Protein AF-A0AA36DK07-F1 (afdb_monomer_lite)

InterPro domains:
  IPR001781 Zinc finger, LIM-type [PF00412] (5-47)
  IPR001781 Zinc finger, LIM-type [PS00478] (5-41)
  IPR001781 Zinc finger, LIM-type [SM00132] (4-52)

Radius of gyration: 10.92 Å; chains: 1; bounding box: 26×26×24 Å

pLDDT: mean 74.52, std 11.62, range [42.94, 88.94]

Sequence (57 aa):
MKEPCFRCKRPTYFNDKVGPLKDGSLFHKGCFKCWICGTRLSLKTYHNNRNDTQDLE

Organism: NCBI:txid96644

Secondary structure (DSSP, 8-state):
-PPBPTTT-SBPPTTTEE---TTS--EETTT-B-TTT-PBP-TTT----TT-GGGG-

Structure (mmCIF, N/CA/C/O backbone):
data_AF-A0AA36DK07-F1
#
_entry.id   AF-A0AA36DK07-F1
#
loop_
_atom_site.group_PDB
_atom_site.id
_atom_site.type_symbol
_atom_site.l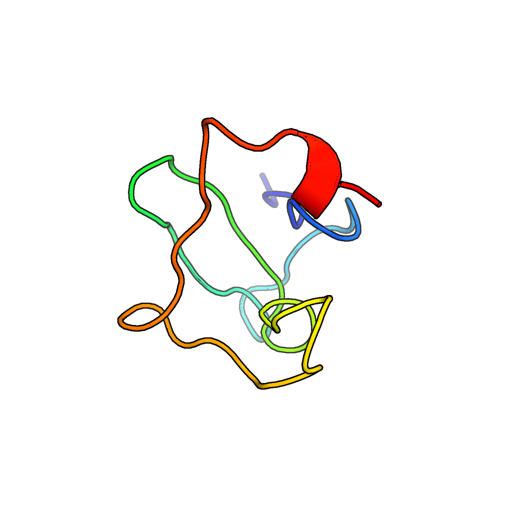abel_atom_id
_atom_site.label_alt_id
_atom_site.label_comp_id
_atom_site.label_asym_id
_atom_site.label_entity_id
_atom_site.label_seq_id
_atom_site.pdbx_PDB_ins_code
_atom_site.Cartn_x
_atom_site.Cartn_y
_atom_site.Cartn_z
_atom_site.occupancy
_atom_site.B_iso_or_equiv
_atom_site.auth_seq_id
_atom_site.auth_comp_id
_atom_site.auth_asym_id
_atom_site.auth_atom_id
_atom_site.pdbx_PDB_model_num
ATOM 1 N N . MET A 1 1 ? -1.550 13.511 11.947 1.00 51.09 1 MET A N 1
ATOM 2 C CA . MET A 1 1 ? -1.159 13.456 10.521 1.00 51.09 1 MET A CA 1
ATOM 3 C C . MET A 1 1 ? -1.684 12.148 9.947 1.00 51.09 1 MET A C 1
ATOM 5 O O . MET A 1 1 ? -1.487 11.124 10.585 1.00 51.09 1 MET A O 1
ATOM 9 N N . LYS A 1 2 ? -2.448 12.173 8.848 1.00 61.97 2 LYS A N 1
ATOM 10 C CA . LYS A 1 2 ? -2.957 10.943 8.219 1.00 61.97 2 LYS A CA 1
ATOM 11 C C . LYS A 1 2 ? -1.933 10.470 7.205 1.00 61.97 2 LYS A C 1
ATOM 13 O O . LYS A 1 2 ? -1.636 11.202 6.267 1.00 61.97 2 LYS A O 1
ATOM 18 N N . GLU A 1 3 ? -1.408 9.274 7.399 1.00 75.12 3 GLU A N 1
ATOM 19 C CA . GLU A 1 3 ? -0.449 8.715 6.461 1.00 75.12 3 GLU A CA 1
ATOM 20 C C . GLU A 1 3 ? -1.172 8.279 5.171 1.00 75.12 3 GLU A C 1
ATOM 22 O O . GLU A 1 3 ? -2.215 7.603 5.222 1.00 75.12 3 GLU A O 1
ATOM 27 N N . PRO A 1 4 ? -0.683 8.715 4.000 1.00 83.88 4 PRO A N 1
ATOM 28 C CA . PRO A 1 4 ? -1.277 8.355 2.726 1.00 83.88 4 PRO A CA 1
ATOM 29 C C . PRO A 1 4 ? -0.972 6.896 2.383 1.00 83.88 4 PRO A C 1
ATOM 31 O O . PRO A 1 4 ? 0.086 6.361 2.705 1.00 83.88 4 PRO A O 1
ATOM 34 N N . CYS A 1 5 ? -1.908 6.248 1.695 1.00 86.50 5 CYS A N 1
ATOM 35 C CA . CYS A 1 5 ? -1.694 4.916 1.163 1.00 86.50 5 CYS A CA 1
ATOM 36 C C . CYS A 1 5 ? -0.598 4.965 0.103 1.00 86.50 5 CYS A C 1
ATOM 38 O O . CYS A 1 5 ? -0.678 5.753 -0.836 1.00 86.50 5 CYS A O 1
ATOM 40 N N . PHE A 1 6 ? 0.378 4.073 0.204 1.00 80.88 6 PHE A N 1
ATOM 41 C CA . PHE A 1 6 ? 1.499 4.028 -0.727 1.00 80.88 6 PHE A CA 1
ATOM 42 C C . PHE A 1 6 ? 1.067 3.695 -2.167 1.00 80.88 6 PHE A C 1
ATOM 44 O O . PHE A 1 6 ? 1.680 4.174 -3.114 1.00 80.88 6 PHE A O 1
ATOM 51 N N . ARG A 1 7 ? -0.036 2.946 -2.341 1.00 80.75 7 ARG A N 1
ATOM 52 C CA . ARG A 1 7 ? -0.580 2.573 -3.659 1.00 80.75 7 ARG A CA 1
ATOM 53 C C . ARG A 1 7 ? -1.383 3.696 -4.316 1.00 80.75 7 ARG A C 1
ATOM 55 O O . ARG A 1 7 ? -1.084 4.095 -5.429 1.00 80.75 7 ARG A O 1
ATOM 62 N N . CYS A 1 8 ? -2.433 4.188 -3.656 1.00 85.38 8 CYS A N 1
ATOM 63 C CA . CYS A 1 8 ? -3.363 5.149 -4.265 1.00 85.38 8 CYS A CA 1
ATOM 64 C C . CYS A 1 8 ? -3.081 6.608 -3.879 1.00 85.38 8 CYS A C 1
ATOM 66 O O . CYS A 1 8 ? -3.820 7.502 -4.288 1.00 85.38 8 CYS A O 1
ATOM 68 N N . LYS A 1 9 ? -2.061 6.850 -3.043 1.00 83.50 9 LYS A N 1
ATOM 69 C CA . LYS A 1 9 ? -1.664 8.162 -2.500 1.00 83.50 9 LYS A CA 1
ATOM 70 C C . LYS A 1 9 ? -2.787 8.918 -1.775 1.00 83.50 9 LYS A C 1
ATOM 72 O O . LYS A 1 9 ? -2.638 10.095 -1.460 1.00 83.50 9 LYS A O 1
ATOM 77 N N . ARG A 1 10 ? -3.903 8.250 -1.456 1.00 85.81 10 ARG A N 1
ATOM 78 C CA . ARG A 1 10 ? -5.028 8.827 -0.705 1.00 85.81 10 ARG A CA 1
ATOM 79 C C . ARG A 1 10 ? -4.845 8.641 0.798 1.00 85.81 10 ARG A C 1
ATOM 81 O O . ARG A 1 10 ? -4.280 7.628 1.208 1.00 85.81 10 ARG A O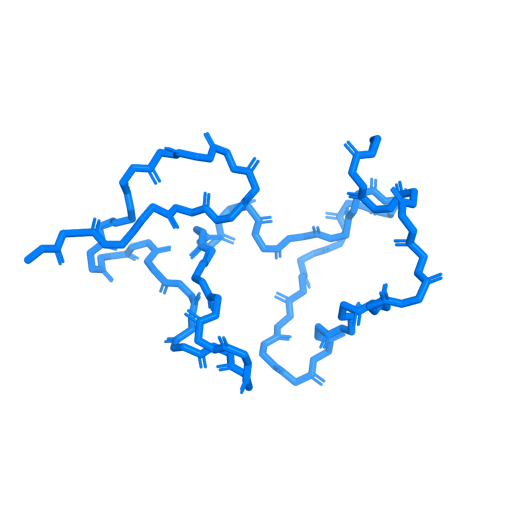 1
ATOM 88 N N . PRO A 1 11 ? -5.357 9.559 1.634 1.00 85.38 11 PRO A N 1
ATOM 89 C CA . PRO A 1 11 ? -5.271 9.421 3.084 1.00 85.38 11 PRO A CA 1
ATOM 90 C C . PRO A 1 11 ? -5.905 8.104 3.549 1.00 85.38 11 PRO A C 1
ATOM 92 O O . PRO A 1 11 ? -7.049 7.790 3.205 1.00 85.38 11 PRO A O 1
ATOM 95 N N . THR A 1 12 ? -5.162 7.317 4.329 1.00 83.38 12 THR A N 1
ATOM 96 C CA . THR A 1 12 ? -5.732 6.148 5.004 1.00 83.38 12 THR A CA 1
ATOM 97 C C . THR A 1 12 ? -6.524 6.606 6.223 1.00 83.38 12 THR A C 1
ATOM 99 O O . THR A 1 12 ? -6.082 7.444 7.012 1.00 83.38 12 THR A O 1
ATOM 102 N N . TYR A 1 13 ? -7.747 6.099 6.349 1.00 82.38 13 TYR A N 1
ATOM 103 C CA . TYR A 1 13 ? -8.548 6.255 7.558 1.00 82.38 13 TYR A CA 1
ATOM 104 C C . TYR A 1 13 ? -8.293 5.057 8.462 1.00 82.38 13 TYR A C 1
ATOM 106 O O . TYR A 1 13 ? -7.953 3.983 7.976 1.00 82.38 13 TYR A O 1
ATOM 114 N N . PHE A 1 14 ? -8.491 5.223 9.770 1.00 72.12 14 PHE A N 1
ATOM 115 C CA . PHE A 1 14 ? -8.257 4.153 10.742 1.00 72.12 14 PHE A CA 1
ATOM 116 C C . PHE A 1 14 ? -9.023 2.861 10.402 1.00 72.12 14 PHE A C 1
ATOM 118 O O . PHE A 1 14 ? -8.479 1.777 10.563 1.00 72.12 14 PHE A O 1
ATOM 125 N N . ASN A 1 15 ? -10.233 2.985 9.844 1.00 80.31 15 ASN A N 1
ATOM 126 C CA . ASN A 1 15 ? -11.057 1.848 9.414 1.00 80.31 15 ASN A CA 1
ATOM 127 C C . ASN A 1 15 ? -10.468 1.041 8.248 1.00 80.31 15 ASN A C 1
ATOM 129 O O . ASN A 1 15 ? -10.708 -0.161 8.150 1.00 80.31 15 ASN A O 1
ATOM 133 N N . ASP A 1 16 ? -9.676 1.678 7.386 1.00 82.25 16 ASP A N 1
ATOM 134 C CA . ASP A 1 16 ? -9.159 1.067 6.163 1.00 82.25 16 ASP A CA 1
ATOM 135 C C . ASP A 1 16 ? -7.639 0.945 6.155 1.00 82.25 16 ASP A C 1
ATOM 137 O O . ASP A 1 16 ? -7.092 0.452 5.177 1.00 82.25 16 ASP A O 1
ATOM 141 N N . LYS A 1 17 ? -6.931 1.367 7.207 1.00 84.50 17 LYS A N 1
ATOM 142 C CA . LYS A 1 17 ? -5.467 1.311 7.251 1.00 84.50 17 LYS A CA 1
ATOM 143 C C . LYS A 1 17 ? -4.973 -0.131 7.441 1.00 84.50 17 LYS A C 1
ATOM 145 O O . LYS A 1 17 ? -5.439 -0.862 8.311 1.00 84.50 17 LYS A O 1
ATOM 150 N N . VAL A 1 18 ? -3.967 -0.507 6.661 1.00 83.25 18 VAL A N 1
ATOM 151 C CA . VAL A 1 18 ? -3.207 -1.755 6.754 1.00 83.25 18 VAL A CA 1
ATOM 152 C C . VAL A 1 18 ? -1.736 -1.405 6.914 1.00 83.25 18 VAL A C 1
ATOM 154 O O . VAL A 1 18 ? -1.149 -0.756 6.049 1.00 83.25 18 VAL A O 1
ATOM 157 N N . GLY A 1 19 ? -1.166 -1.830 8.038 1.00 77.31 19 GLY A N 1
ATOM 158 C CA . GLY A 1 19 ? 0.199 -1.531 8.466 1.00 77.31 19 GLY A CA 1
ATOM 159 C C . GLY A 1 19 ? 0.234 -1.019 9.915 1.00 77.31 19 GLY A C 1
ATOM 160 O O . GLY A 1 19 ? -0.789 -1.084 10.606 1.00 77.31 19 GLY A O 1
ATOM 161 N N . PRO A 1 20 ? 1.376 -0.500 10.391 1.00 71.62 20 PRO A N 1
ATOM 162 C CA . PRO A 1 20 ? 2.597 -0.218 9.633 1.00 71.62 20 PRO A CA 1
ATOM 163 C C . PRO A 1 20 ? 3.311 -1.494 9.176 1.00 71.62 20 PRO A C 1
ATOM 165 O O . PRO A 1 20 ? 3.360 -2.494 9.891 1.00 71.62 20 PRO A O 1
ATOM 168 N N . LEU A 1 21 ? 3.838 -1.469 7.954 1.00 76.38 21 LEU A N 1
ATOM 169 C CA . LEU A 1 21 ? 4.765 -2.492 7.473 1.00 76.38 21 LEU A CA 1
ATOM 170 C C . LEU A 1 21 ? 6.172 -2.261 8.025 1.00 76.38 21 LEU A C 1
ATOM 172 O O . LEU A 1 21 ? 6.442 -1.256 8.675 1.00 76.38 21 LEU A O 1
ATOM 176 N N . LYS A 1 22 ? 7.090 -3.180 7.713 1.00 66.88 22 LYS A N 1
ATOM 177 C CA . LYS A 1 22 ? 8.492 -3.102 8.145 1.00 66.88 22 LYS A CA 1
ATOM 178 C C . LYS A 1 22 ? 9.208 -1.807 7.717 1.00 66.88 22 LYS A C 1
ATOM 180 O O . LYS A 1 22 ? 10.115 -1.389 8.418 1.00 66.88 22 LYS A O 1
ATOM 185 N N . ASP A 1 23 ? 8.784 -1.159 6.629 1.00 70.69 23 ASP A N 1
ATOM 186 C CA . ASP A 1 23 ? 9.299 0.152 6.176 1.00 70.69 23 ASP A CA 1
ATOM 187 C C . ASP A 1 23 ? 8.502 1.361 6.679 1.00 70.69 23 ASP A C 1
ATOM 189 O O . ASP A 1 23 ? 8.752 2.485 6.257 1.00 70.69 23 ASP A O 1
ATOM 193 N N . GLY A 1 24 ? 7.478 1.159 7.511 1.00 74.38 24 GLY A N 1
ATOM 194 C CA . GLY A 1 24 ? 6.533 2.224 7.855 1.00 74.38 24 GLY A CA 1
ATOM 195 C C . GLY A 1 24 ? 5.526 2.544 6.744 1.00 74.38 24 GLY A C 1
ATOM 196 O O . GLY A 1 24 ? 4.714 3.446 6.895 1.00 74.38 24 GLY A O 1
ATOM 197 N N . SER A 1 25 ? 5.508 1.795 5.637 1.00 79.06 25 SER A N 1
ATOM 198 C CA . SER A 1 25 ? 4.501 1.982 4.588 1.00 79.06 25 SER A CA 1
ATOM 199 C C . SER A 1 25 ? 3.099 1.584 5.064 1.00 79.06 25 SER A C 1
ATOM 201 O O . SER A 1 25 ? 2.918 0.578 5.760 1.00 79.06 25 SER A O 1
ATOM 203 N N . LEU A 1 26 ? 2.096 2.349 4.626 1.00 84.50 26 LEU A N 1
ATOM 204 C CA . LEU A 1 26 ? 0.682 2.100 4.899 1.00 84.50 26 LEU A CA 1
ATOM 205 C C . LEU A 1 26 ? -0.116 1.908 3.619 1.00 84.50 26 LEU A C 1
ATOM 207 O O . LEU A 1 26 ? 0.121 2.551 2.596 1.00 84.50 26 LEU A O 1
ATOM 211 N N . PHE A 1 27 ? -1.110 1.034 3.700 1.00 86.25 27 PHE A N 1
ATOM 212 C CA . PHE A 1 27 ? -1.987 0.694 2.589 1.00 86.25 27 PHE A CA 1
ATOM 213 C C . PHE A 1 27 ? -3.448 0.733 3.017 1.00 86.25 27 PHE A C 1
ATOM 215 O O . PHE A 1 27 ? -3.750 0.606 4.199 1.00 86.25 27 PHE A O 1
ATOM 222 N N . HIS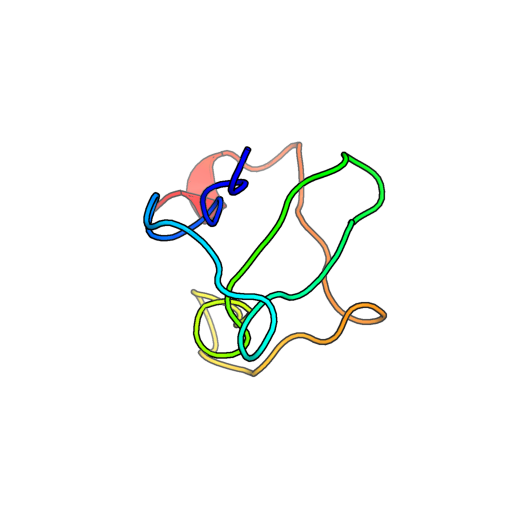 A 1 28 ? -4.377 0.894 2.073 1.00 88.94 28 HIS A N 1
ATOM 223 C CA . HIS A 1 28 ? -5.781 0.600 2.364 1.00 88.94 28 HIS A CA 1
ATOM 224 C C . HIS A 1 28 ? -6.030 -0.909 2.353 1.00 88.94 28 HIS A C 1
ATOM 226 O O . HIS A 1 28 ? -5.433 -1.612 1.539 1.00 88.94 28 HIS A O 1
ATOM 232 N N . LYS A 1 29 ? -6.997 -1.404 3.132 1.00 84.00 29 LYS A N 1
ATOM 233 C CA . LYS A 1 29 ? -7.475 -2.800 3.080 1.00 84.00 29 LYS A CA 1
ATOM 234 C C . LYS A 1 29 ? -7.814 -3.257 1.661 1.00 84.00 29 LYS A C 1
ATOM 236 O O . LYS A 1 29 ? -7.527 -4.392 1.300 1.00 84.00 29 LYS A O 1
ATOM 241 N N . GLY A 1 30 ? -8.404 -2.373 0.854 1.00 83.31 30 GLY A N 1
ATOM 242 C CA . GLY A 1 30 ? -8.716 -2.641 -0.554 1.00 83.31 30 GLY A CA 1
ATOM 243 C C . GLY A 1 30 ? -7.530 -2.488 -1.514 1.00 83.31 30 GLY A C 1
ATOM 244 O O . GLY A 1 30 ? -7.509 -3.129 -2.564 1.00 83.31 30 GLY A O 1
ATOM 245 N N . CYS A 1 31 ? -6.539 -1.667 -1.161 1.00 85.19 31 CYS A N 1
ATOM 246 C CA . CYS A 1 31 ? -5.327 -1.466 -1.959 1.00 85.19 31 CYS A CA 1
ATOM 247 C C . CYS A 1 31 ? -4.252 -2.519 -1.678 1.00 85.19 31 CYS A C 1
ATOM 249 O O . CYS A 1 31 ? -3.310 -2.645 -2.452 1.00 85.19 31 CYS A O 1
ATOM 251 N N . PHE A 1 32 ? -4.380 -3.267 -0.583 1.00 85.69 32 PHE A N 1
ATOM 252 C CA . PHE A 1 32 ? -3.426 -4.283 -0.169 1.00 85.69 32 PHE A CA 1
ATOM 253 C C . PHE A 1 32 ? -3.675 -5.610 -0.896 1.00 85.69 32 PHE A C 1
ATOM 255 O O . PHE A 1 32 ? -4.118 -6.611 -0.331 1.00 85.69 32 PHE A O 1
ATOM 262 N N . LYS A 1 33 ? -3.442 -5.590 -2.2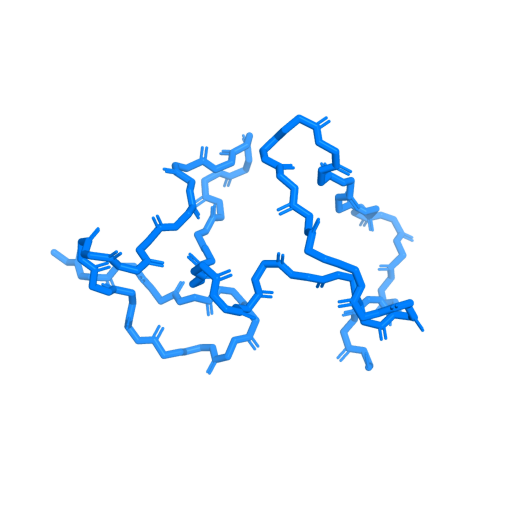04 1.00 84.69 33 LYS A N 1
ATOM 263 C CA . LYS A 1 33 ? -3.606 -6.731 -3.101 1.00 84.69 33 LYS A CA 1
ATOM 264 C C . LYS A 1 33 ? -2.472 -6.758 -4.113 1.00 84.69 33 LYS A C 1
ATOM 266 O O . LYS A 1 33 ? -1.929 -5.711 -4.451 1.00 84.69 33 LYS A O 1
ATOM 271 N N . CYS A 1 34 ? -2.135 -7.949 -4.584 1.00 79.88 34 CYS A N 1
ATOM 272 C CA . CYS A 1 34 ? -1.163 -8.117 -5.650 1.00 79.88 34 CYS A CA 1
ATOM 273 C C . CYS A 1 34 ? -1.717 -7.500 -6.936 1.00 79.88 34 CYS A C 1
ATOM 275 O O . CYS A 1 34 ? -2.882 -7.723 -7.272 1.00 79.88 34 CYS A O 1
ATOM 277 N N . TRP A 1 35 ? -0.892 -6.738 -7.646 1.00 73.38 35 TRP A N 1
ATOM 278 C CA . TRP A 1 35 ? -1.270 -6.178 -8.939 1.00 73.38 35 TRP A CA 1
ATOM 279 C C . TRP A 1 35 ? -1.395 -7.263 -10.014 1.00 73.38 35 TRP A C 1
ATOM 281 O O . TRP A 1 35 ? -2.371 -7.289 -10.754 1.00 73.38 35 TRP A O 1
ATOM 291 N N . ILE A 1 36 ? -0.465 -8.221 -10.006 1.00 78.25 36 ILE A N 1
ATOM 292 C CA . ILE A 1 36 ? -0.364 -9.291 -11.006 1.00 78.25 36 ILE A CA 1
ATOM 293 C C . ILE A 1 36 ? -1.558 -10.249 -10.923 1.00 78.25 36 ILE A C 1
ATOM 295 O O . ILE A 1 36 ? -2.206 -10.532 -11.924 1.00 78.25 36 ILE A O 1
ATOM 299 N N . CYS A 1 37 ? -1.862 -10.763 -9.727 1.00 82.50 37 CYS A N 1
ATOM 300 C CA . CYS A 1 37 ? -2.900 -11.785 -9.552 1.00 82.50 37 CYS A CA 1
ATOM 301 C C . CYS A 1 37 ? -4.186 -11.267 -8.893 1.00 82.50 37 CYS A C 1
ATOM 303 O O . CYS A 1 37 ? -5.099 -12.049 -8.640 1.00 82.50 37 CYS A O 1
ATOM 305 N N . GLY A 1 38 ? -4.259 -9.983 -8.525 1.00 79.19 38 GLY A N 1
ATOM 306 C CA . GLY A 1 38 ? -5.422 -9.393 -7.847 1.00 79.19 38 GLY A CA 1
ATOM 307 C C . GLY A 1 38 ? -5.699 -9.936 -6.438 1.00 79.19 38 GLY A C 1
ATOM 308 O O . GLY A 1 38 ? -6.659 -9.509 -5.791 1.00 79.19 38 GLY A O 1
ATOM 309 N N . THR A 1 39 ? -4.879 -10.869 -5.943 1.00 83.50 39 THR A N 1
ATOM 310 C CA . THR A 1 39 ? -5.116 -11.570 -4.678 1.00 83.50 39 THR A CA 1
ATOM 311 C C . THR A 1 39 ? -4.875 -10.636 -3.503 1.00 83.50 39 THR A C 1
ATOM 313 O O . THR A 1 39 ? -3.874 -9.919 -3.456 1.00 83.50 39 THR A O 1
ATOM 316 N N . ARG A 1 40 ? -5.788 -10.656 -2.527 1.00 82.81 40 ARG A N 1
ATOM 317 C CA . ARG A 1 40 ? -5.637 -9.907 -1.276 1.00 82.81 40 ARG A CA 1
ATOM 318 C C . ARG A 1 40 ? -4.393 -10.383 -0.537 1.00 82.81 40 ARG A C 1
ATOM 320 O O . ARG A 1 40 ? -4.315 -11.533 -0.109 1.00 82.81 40 ARG A O 1
ATOM 327 N N . LEU A 1 41 ? -3.438 -9.478 -0.370 1.00 81.06 41 LEU A N 1
ATOM 328 C CA . LEU A 1 41 ? -2.252 -9.734 0.427 1.00 81.06 41 LEU A CA 1
ATOM 329 C C . LEU A 1 41 ? -2.609 -9.518 1.898 1.00 81.06 41 LEU A C 1
ATOM 331 O O . LEU A 1 41 ? -3.550 -8.809 2.246 1.00 81.06 41 LEU A O 1
ATOM 335 N N . SER A 1 42 ? -1.890 -10.186 2.783 1.00 78.75 42 SER A N 1
ATOM 336 C CA . SER A 1 42 ? -1.986 -10.006 4.229 1.00 78.75 42 SER A CA 1
ATOM 337 C C . SER A 1 42 ? -0.623 -9.596 4.752 1.00 78.75 42 SER A C 1
ATOM 339 O O . SER A 1 42 ? 0.382 -9.811 4.088 1.00 78.75 42 SER A O 1
ATOM 341 N N . LEU A 1 43 ? -0.558 -9.000 5.944 1.00 75.56 43 LEU A N 1
ATOM 342 C CA . LEU A 1 43 ? 0.708 -8.515 6.517 1.00 75.56 43 LEU A CA 1
ATOM 343 C C . LEU A 1 43 ? 1.803 -9.599 6.566 1.00 75.56 43 LEU A C 1
ATOM 345 O O . LEU A 1 43 ? 2.986 -9.281 6.551 1.00 75.56 43 LEU A O 1
ATOM 349 N N . LYS A 1 44 ? 1.399 -10.876 6.599 1.00 69.75 44 LYS A N 1
ATOM 350 C CA . LYS A 1 44 ? 2.282 -12.046 6.533 1.00 69.75 44 LYS A CA 1
ATOM 351 C C . LYS A 1 44 ? 2.710 -12.440 5.114 1.00 69.75 44 LYS A C 1
ATOM 353 O O . LYS A 1 44 ? 3.787 -12.995 4.954 1.00 69.75 44 LYS A O 1
ATOM 358 N N . THR A 1 45 ? 1.863 -12.215 4.111 1.00 70.56 45 THR A N 1
ATOM 359 C CA . THR A 1 45 ? 2.079 -12.652 2.717 1.00 70.56 45 THR A CA 1
ATOM 360 C C . THR A 1 45 ? 2.516 -11.522 1.794 1.00 70.56 45 THR A C 1
ATOM 362 O O . THR A 1 45 ? 2.918 -11.772 0.663 1.00 70.56 45 THR A O 1
ATOM 365 N N . TYR A 1 46 ? 2.470 -10.281 2.267 1.00 73.50 46 TYR A N 1
ATOM 366 C CA . TYR A 1 46 ? 2.961 -9.131 1.534 1.00 73.50 46 TYR A CA 1
ATOM 367 C C . TYR A 1 46 ? 4.486 -9.171 1.435 1.00 73.50 46 TYR A C 1
ATOM 369 O O . TYR A 1 46 ? 5.193 -8.993 2.427 1.00 73.50 46 TYR A O 1
ATOM 377 N N . HIS A 1 47 ? 4.973 -9.379 0.218 1.00 66.56 47 HIS A N 1
ATOM 378 C CA . HIS A 1 47 ? 6.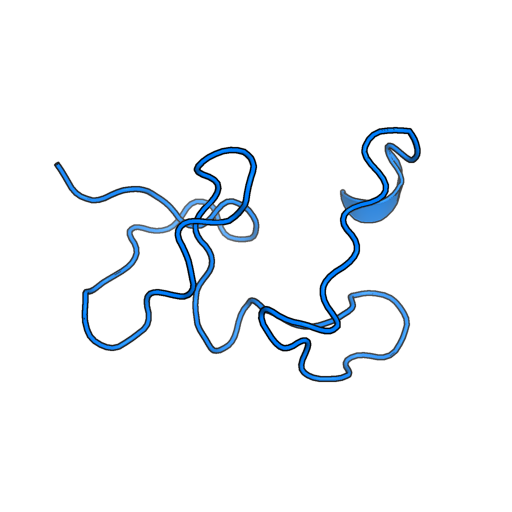360 -9.167 -0.163 1.00 66.56 47 HIS A CA 1
ATOM 379 C C . HIS A 1 47 ? 6.404 -7.974 -1.115 1.00 66.56 47 HIS A C 1
ATOM 381 O O . HIS A 1 47 ? 6.021 -8.091 -2.274 1.00 66.56 47 HIS A O 1
ATOM 387 N N . ASN A 1 48 ? 6.858 -6.822 -0.619 1.00 65.06 48 ASN A N 1
ATOM 388 C CA . ASN A 1 48 ? 7.300 -5.741 -1.493 1.00 65.06 48 ASN A CA 1
ATOM 389 C C . ASN A 1 48 ? 8.724 -6.072 -1.908 1.00 65.06 48 ASN A C 1
ATOM 391 O O . ASN A 1 48 ? 9.639 -6.014 -1.082 1.00 65.06 48 ASN A O 1
ATOM 395 N N . ASN A 1 49 ? 8.897 -6.480 -3.160 1.00 59.28 49 ASN A N 1
ATOM 396 C CA . ASN A 1 49 ? 10.231 -6.643 -3.693 1.00 59.28 49 ASN A CA 1
ATOM 397 C C . ASN A 1 49 ? 10.820 -5.244 -3.897 1.00 59.28 49 ASN A C 1
ATOM 399 O O . ASN A 1 49 ? 10.603 -4.620 -4.927 1.00 59.28 49 ASN A O 1
ATOM 403 N N . ARG A 1 50 ? 11.559 -4.735 -2.905 1.00 58.53 50 ARG A N 1
ATOM 404 C CA . ARG A 1 50 ? 12.214 -3.415 -2.980 1.00 58.53 50 ARG A CA 1
ATOM 405 C C . ARG A 1 50 ? 13.199 -3.300 -4.153 1.00 58.53 50 ARG A C 1
ATOM 407 O O . ARG A 1 50 ? 13.643 -2.202 -4.462 1.00 58.53 50 ARG A O 1
ATOM 414 N N . ASN A 1 51 ? 13.563 -4.434 -4.754 1.00 54.62 51 ASN A N 1
ATOM 415 C CA . ASN A 1 51 ? 14.487 -4.537 -5.874 1.00 54.62 51 ASN A CA 1
ATOM 416 C C . ASN A 1 51 ? 13.790 -4.580 -7.243 1.00 54.62 51 ASN A C 1
ATOM 418 O O . ASN A 1 51 ? 14.473 -4.638 -8.259 1.00 54.62 51 ASN A O 1
ATOM 422 N N . ASP A 1 52 ? 12.457 -4.581 -7.279 1.00 50.16 52 ASP A N 1
ATOM 423 C CA . ASP A 1 52 ? 11.692 -4.596 -8.519 1.00 50.16 52 ASP A CA 1
ATOM 424 C C . ASP A 1 52 ? 10.810 -3.352 -8.592 1.00 50.16 52 ASP A C 1
ATOM 426 O O . ASP A 1 52 ? 9.808 -3.197 -7.893 1.00 50.16 52 ASP A O 1
ATOM 430 N N . THR A 1 53 ? 11.251 -2.415 -9.424 1.00 56.06 53 THR A N 1
ATOM 431 C CA . THR A 1 53 ? 10.554 -1.161 -9.697 1.00 56.06 53 THR A CA 1
ATOM 432 C C . THR A 1 53 ? 9.286 -1.359 -10.534 1.00 56.06 53 THR A C 1
ATOM 434 O O . THR A 1 53 ? 8.600 -0.370 -10.772 1.00 56.06 53 THR A O 1
ATOM 437 N N . GLN A 1 54 ? 8.952 -2.585 -10.971 1.00 51.97 54 GLN A N 1
ATOM 438 C CA . GLN A 1 54 ? 7.766 -2.859 -11.793 1.00 51.97 54 GLN A CA 1
ATOM 439 C C . GLN A 1 54 ? 6.497 -3.097 -10.968 1.00 51.97 54 GLN A C 1
ATOM 441 O O . GLN A 1 54 ? 5.409 -3.080 -11.531 1.00 51.97 54 GLN A O 1
ATOM 446 N N . ASP A 1 55 ? 6.569 -3.209 -9.632 1.00 52.84 55 ASP A N 1
ATOM 447 C CA . ASP A 1 55 ? 5.348 -3.183 -8.801 1.00 52.84 55 ASP A CA 1
ATOM 448 C C . ASP A 1 55 ? 4.657 -1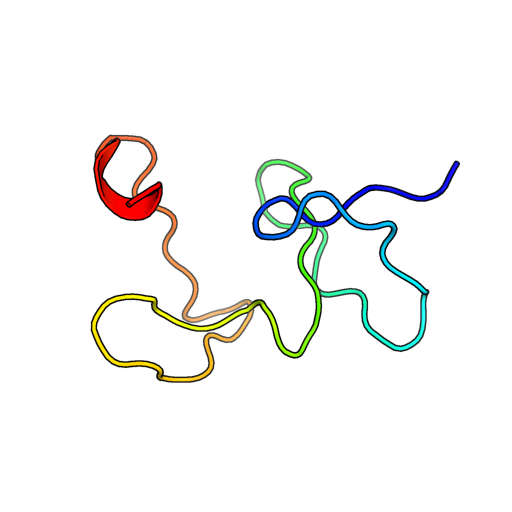.800 -8.832 1.00 52.84 55 ASP A C 1
ATOM 450 O O . ASP A 1 55 ? 3.573 -1.635 -8.281 1.00 52.84 55 ASP A O 1
ATOM 454 N N . LEU A 1 56 ? 5.259 -0.789 -9.471 1.00 53.75 56 LEU A N 1
ATOM 455 C CA . LEU A 1 56 ? 4.671 0.537 -9.697 1.00 53.75 56 LEU A CA 1
ATOM 456 C C . LEU A 1 56 ? 3.833 0.651 -10.980 1.00 53.75 56 LEU A C 1
ATOM 458 O O . LEU A 1 56 ? 3.143 1.663 -11.124 1.00 53.75 56 LEU A O 1
ATOM 462 N N . GLU A 1 57 ? 3.868 -0.343 -11.868 1.00 42.94 57 GLU A N 1
ATOM 463 C CA . GLU A 1 57 ? 3.024 -0.393 -13.074 1.00 42.94 57 GLU A CA 1
ATOM 464 C C . GLU A 1 57 ? 1.727 -1.180 -12.844 1.00 42.94 57 GLU A C 1
ATOM 466 O O . GLU A 1 57 ? 1.632 -1.918 -11.833 1.00 42.94 57 GLU A O 1
#

Foldseek 3Di:
DFAAAPQPRHGDDPVFWADDAPVRHIHGQCRQAQPVPRHRAHSVRDDDPPVDPVSND